Protein AF-A0A0H4A2Y9-F1 (afdb_monomer)

Secondary structure (DSSP, 8-state):
-PEEEEESSHHHHHHHHH-TT---TTEEEEESS---TT-HHHHHHHHHHHHTT--EEEETTS-EE-

Structure (mmCIF, N/CA/C/O backbone):
data_AF-A0A0H4A2Y9-F1
#
_entry.id   AF-A0A0H4A2Y9-F1
#
loop_
_atom_site.group_PDB
_atom_site.id
_atom_site.type_symbol
_atom_site.label_atom_id
_atom_site.label_alt_id
_atom_site.label_comp_id
_atom_site.label_asym_id
_atom_site.label_entity_id
_atom_site.label_seq_id
_atom_site.pdbx_PDB_ins_code
_atom_site.Cartn_x
_atom_site.Cartn_y
_atom_site.Cartn_z
_atom_site.occupancy
_atom_site.B_iso_or_equiv
_atom_site.auth_seq_id
_atom_site.auth_comp_id
_atom_site.auth_asym_id
_atom_site.auth_atom_id
_atom_site.pdbx_PDB_model_num
ATOM 1 N N . MET A 1 1 ? -17.943 -0.600 5.650 1.00 51.72 1 MET A N 1
ATOM 2 C CA . MET A 1 1 ? -17.760 -0.633 4.182 1.00 51.72 1 MET A CA 1
ATOM 3 C C . MET A 1 1 ? -16.352 -0.150 3.932 1.00 51.72 1 MET A C 1
ATOM 5 O O . MET A 1 1 ? -16.095 1.022 4.189 1.00 51.72 1 MET A O 1
ATOM 9 N N . ALA A 1 2 ? -15.458 -1.048 3.520 1.00 62.81 2 ALA A N 1
ATOM 10 C CA . ALA A 1 2 ? -14.061 -0.696 3.319 1.00 62.81 2 ALA A CA 1
ATOM 11 C C . ALA A 1 2 ? -13.938 0.350 2.201 1.00 62.81 2 ALA A C 1
ATOM 13 O O . ALA A 1 2 ? -14.462 0.149 1.100 1.00 62.81 2 ALA A O 1
ATOM 14 N N . LYS A 1 3 ? -13.289 1.484 2.482 1.00 81.50 3 LYS A N 1
ATOM 15 C CA . LYS A 1 3 ? -13.084 2.547 1.488 1.00 81.50 3 LYS A CA 1
ATOM 16 C C . LYS A 1 3 ? -11.849 2.207 0.669 1.00 81.50 3 LYS A C 1
ATOM 18 O O . LYS A 1 3 ? -10.773 2.040 1.232 1.00 81.50 3 LYS A O 1
ATOM 23 N N . THR A 1 4 ? -12.000 2.100 -0.648 1.00 85.62 4 THR A N 1
ATOM 24 C CA . THR A 1 4 ? -10.865 1.868 -1.550 1.00 85.62 4 THR A CA 1
ATOM 25 C C . THR A 1 4 ? -10.468 3.182 -2.211 1.00 85.62 4 THR A C 1
ATOM 27 O O . THR A 1 4 ? -11.276 3.776 -2.921 1.00 85.62 4 THR A O 1
ATOM 30 N N . PHE A 1 5 ? -9.240 3.635 -1.973 1.00 87.25 5 PHE A N 1
ATOM 31 C CA . PHE A 1 5 ? -8.639 4.780 -2.654 1.00 87.25 5 PHE A CA 1
ATOM 32 C C . PHE A 1 5 ? -7.843 4.313 -3.854 1.00 87.25 5 PHE A C 1
ATOM 34 O O . PHE A 1 5 ? -7.197 3.271 -3.806 1.00 87.25 5 PHE A O 1
ATOM 41 N N . ILE A 1 6 ? -7.874 5.099 -4.922 1.00 89.25 6 ILE A N 1
ATOM 42 C CA . ILE A 1 6 ? -7.100 4.823 -6.124 1.00 89.25 6 ILE A CA 1
ATOM 43 C C . ILE A 1 6 ? -6.015 5.889 -6.221 1.00 89.25 6 ILE A C 1
ATOM 45 O O . ILE A 1 6 ? -6.318 7.069 -6.381 1.00 89.25 6 ILE A O 1
ATOM 49 N N . ALA A 1 7 ? -4.757 5.474 -6.101 1.00 89.69 7 ALA A N 1
ATOM 50 C CA . ALA A 1 7 ? -3.603 6.343 -6.271 1.00 89.69 7 ALA A CA 1
ATOM 51 C C . ALA A 1 7 ? -3.030 6.145 -7.678 1.00 89.69 7 ALA A C 1
ATOM 53 O O . ALA A 1 7 ? -2.536 5.067 -8.013 1.00 89.69 7 ALA A O 1
ATOM 54 N N . SER A 1 8 ? -3.090 7.183 -8.512 1.00 90.06 8 SER A N 1
ATOM 55 C CA . SER A 1 8 ? -2.620 7.094 -9.899 1.00 90.06 8 SER A CA 1
ATOM 56 C C . SER A 1 8 ? -1.107 7.247 -10.064 1.00 90.06 8 SER A C 1
ATOM 58 O O . SER A 1 8 ? -0.560 6.842 -11.086 1.00 90.06 8 SER A O 1
ATOM 60 N N . SER A 1 9 ? -0.435 7.791 -9.047 1.00 88.88 9 SER A N 1
ATOM 61 C CA . SER A 1 9 ? 1.001 8.084 -9.042 1.00 88.88 9 SER A CA 1
ATOM 62 C C . SER A 1 9 ? 1.580 7.946 -7.631 1.00 88.88 9 SER A C 1
ATOM 64 O O . SER A 1 9 ? 0.842 8.064 -6.650 1.00 88.88 9 SER A O 1
ATOM 66 N N . GLU A 1 10 ? 2.905 7.792 -7.516 1.00 87.44 10 GLU A N 1
ATOM 67 C CA . GLU A 1 10 ? 3.611 7.777 -6.220 1.00 87.44 10 GLU A CA 1
ATOM 68 C C . GLU A 1 10 ? 3.317 9.031 -5.391 1.00 87.44 10 GLU A C 1
ATOM 70 O O . GLU A 1 10 ? 3.041 8.921 -4.202 1.00 87.44 10 GLU A O 1
ATOM 75 N N . ALA A 1 11 ? 3.275 10.208 -6.024 1.00 86.44 11 ALA A N 1
ATOM 76 C CA . ALA A 1 11 ? 2.935 11.461 -5.351 1.00 86.44 11 ALA A CA 1
ATOM 77 C C . ALA A 1 11 ? 1.524 11.439 -4.734 1.00 86.44 11 ALA A C 1
ATOM 79 O O . ALA A 1 11 ? 1.356 11.830 -3.586 1.00 86.44 11 ALA A O 1
ATOM 80 N N . SER A 1 12 ? 0.522 10.934 -5.463 1.00 88.25 12 SER A N 1
ATOM 81 C CA . SER A 1 12 ? -0.853 10.816 -4.956 1.00 88.25 12 SER A CA 1
ATOM 82 C C . SER A 1 12 ? -0.957 9.802 -3.823 1.00 88.25 12 SER A C 1
ATOM 84 O O . SER A 1 12 ? -1.707 10.018 -2.878 1.00 88.25 12 SER A O 1
ATOM 86 N N . LEU A 1 13 ? -0.202 8.701 -3.901 1.00 88.62 13 LEU A N 1
ATOM 87 C CA . LEU A 1 13 ? -0.104 7.757 -2.794 1.00 88.62 13 LEU A CA 1
ATOM 88 C C . LEU A 1 13 ? 0.487 8.457 -1.567 1.00 88.62 13 LEU A C 1
ATOM 90 O O . LEU A 1 13 ? -0.091 8.376 -0.494 1.00 88.62 13 LEU A O 1
ATOM 94 N N . PHE A 1 14 ? 1.598 9.171 -1.728 1.00 87.31 14 PHE A N 1
ATOM 95 C CA . PHE A 1 14 ? 2.270 9.867 -0.635 1.00 87.31 14 PHE A CA 1
ATOM 96 C C . PHE A 1 14 ? 1.368 10.910 0.035 1.00 87.31 14 PHE A C 1
ATOM 98 O O . PHE A 1 14 ? 1.290 10.951 1.258 1.00 87.31 14 PHE A O 1
ATOM 105 N N . ASP A 1 15 ? 0.625 11.681 -0.758 1.00 87.06 15 ASP A N 1
ATOM 106 C CA . ASP A 1 15 ? -0.353 12.654 -0.270 1.00 87.06 15 ASP A CA 1
ATOM 107 C C . ASP A 1 15 ? -1.439 11.980 0.589 1.00 87.06 15 ASP A C 1
ATOM 109 O O . ASP A 1 15 ? -1.707 12.404 1.714 1.00 87.06 15 ASP A O 1
ATOM 113 N N . VAL A 1 16 ? -1.980 10.844 0.129 1.00 84.94 16 VAL A N 1
ATOM 114 C CA . VAL A 1 16 ? -2.949 10.040 0.895 1.00 84.94 16 VAL A CA 1
ATOM 115 C C . VAL A 1 16 ? -2.333 9.487 2.182 1.00 84.94 16 VAL A C 1
ATOM 117 O O . VAL A 1 16 ? -2.975 9.537 3.228 1.00 84.94 16 VAL A O 1
ATOM 120 N N . LEU A 1 17 ? -1.099 8.974 2.128 1.00 84.88 17 LEU A N 1
ATOM 121 C CA . LEU A 1 17 ? -0.392 8.412 3.285 1.00 84.88 17 LEU A CA 1
ATOM 122 C C . LEU A 1 17 ? -0.081 9.471 4.354 1.00 84.88 17 LEU A C 1
ATOM 124 O O . LEU A 1 17 ? -0.141 9.171 5.546 1.00 84.88 17 LEU A O 1
ATOM 128 N N . GLN A 1 18 ? 0.246 10.695 3.933 1.00 82.12 18 GLN A N 1
ATOM 129 C CA . GLN A 1 18 ? 0.575 11.807 4.826 1.00 82.12 18 GLN A CA 1
ATOM 130 C C . GLN A 1 18 ? -0.637 12.613 5.285 1.00 82.12 18 GLN A C 1
ATOM 132 O O . GLN A 1 18 ? -0.522 13.413 6.213 1.00 82.12 18 GLN A O 1
ATOM 137 N N . THR A 1 19 ? -1.805 12.404 4.680 1.00 80.94 19 THR A N 1
ATOM 138 C CA . THR A 1 19 ? -3.017 1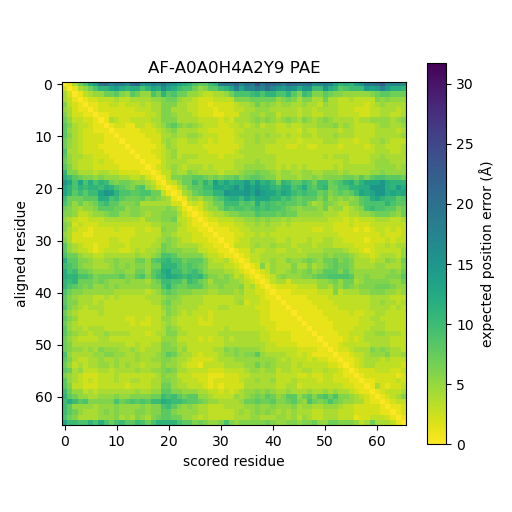3.113 5.077 1.00 80.94 19 THR A CA 1
ATOM 139 C C . THR A 1 19 ? -3.453 12.680 6.479 1.00 80.94 19 THR A C 1
ATOM 141 O O . THR A 1 19 ? -4.088 11.644 6.667 1.00 80.94 19 THR A O 1
ATOM 144 N N . GLU A 1 20 ? -3.183 13.521 7.478 1.00 63.41 20 GLU A N 1
ATOM 145 C CA . GLU A 1 20 ? -3.610 13.302 8.870 1.00 63.41 20 GLU A CA 1
ATOM 146 C C . GLU A 1 20 ? -5.138 13.331 9.047 1.00 63.41 20 GLU A C 1
ATOM 148 O O . GLU A 1 20 ? -5.665 12.838 10.043 1.00 63.41 20 GLU A O 1
ATOM 153 N N . ALA A 1 21 ? -5.869 13.861 8.062 1.00 61.28 21 ALA A N 1
ATOM 154 C CA . ALA A 1 21 ? -7.329 13.839 8.038 1.00 61.28 21 ALA A CA 1
ATOM 155 C C . ALA A 1 21 ? -7.916 12.442 7.745 1.00 61.28 21 ALA A C 1
ATOM 157 O O . ALA A 1 21 ? -9.125 12.247 7.892 1.00 61.28 21 ALA A O 1
ATOM 158 N N . PHE A 1 22 ? -7.094 11.467 7.334 1.00 66.44 22 PHE A N 1
ATOM 159 C CA . PHE A 1 22 ? -7.543 10.109 7.055 1.00 66.44 22 PHE A CA 1
ATOM 160 C C . PHE A 1 22 ? -7.381 9.190 8.263 1.00 66.44 22 PHE A C 1
ATOM 162 O O . PHE A 1 22 ? -6.283 8.865 8.70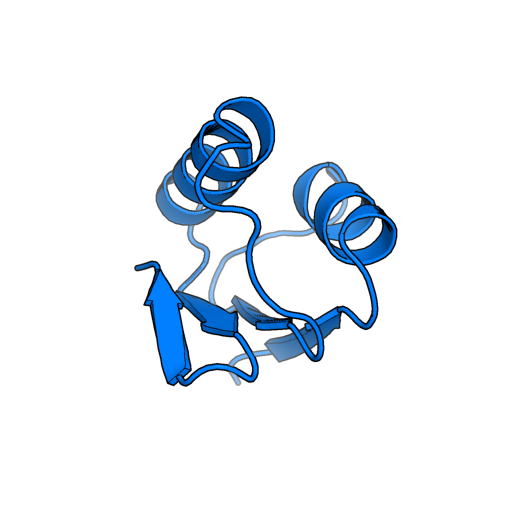4 1.00 66.44 22 PHE A O 1
ATOM 169 N N . THR A 1 23 ? -8.506 8.676 8.760 1.00 71.62 23 THR A N 1
ATOM 170 C CA . THR A 1 23 ? -8.489 7.463 9.576 1.00 71.62 23 THR A CA 1
ATOM 171 C C . THR A 1 23 ? -8.311 6.274 8.635 1.00 71.62 23 THR A C 1
ATOM 173 O O . THR A 1 23 ? -9.204 5.980 7.843 1.00 71.62 23 THR A O 1
ATOM 176 N N . PHE A 1 24 ? -7.165 5.596 8.708 1.00 77.88 24 PHE A N 1
ATOM 177 C CA . PHE A 1 24 ? -6.857 4.457 7.834 1.00 77.88 24 PHE A CA 1
ATOM 178 C C . PHE A 1 24 ? -7.623 3.175 8.187 1.00 77.88 24 PHE A C 1
ATOM 180 O O . PHE A 1 24 ? -7.552 2.207 7.435 1.00 77.88 24 PHE A O 1
ATOM 187 N N . ASN A 1 25 ? -8.399 3.175 9.275 1.00 79.81 25 ASN A N 1
ATOM 188 C CA . ASN A 1 25 ? -9.276 2.062 9.628 1.00 79.81 25 ASN A CA 1
ATOM 189 C C . ASN A 1 25 ? -10.233 1.722 8.483 1.00 79.81 25 ASN A C 1
ATOM 191 O O . ASN A 1 25 ? -10.985 2.574 8.006 1.00 79.81 25 ASN A O 1
ATOM 195 N N . ASP A 1 26 ? -10.235 0.450 8.091 1.00 82.06 26 ASP A N 1
ATOM 196 C CA . ASP A 1 26 ? -11.064 -0.072 7.002 1.00 82.06 26 ASP A CA 1
ATOM 197 C C . ASP A 1 26 ? -10.737 0.535 5.617 1.00 82.06 26 ASP A C 1
ATOM 199 O O . ASP A 1 26 ? -11.563 0.514 4.700 1.00 82.06 26 ASP A O 1
ATOM 203 N N . VAL A 1 27 ? -9.533 1.087 5.431 1.00 86.44 27 VAL A N 1
ATOM 204 C CA . VAL A 1 27 ? -9.101 1.678 4.157 1.00 86.44 27 VAL A CA 1
ATOM 205 C C . VAL A 1 27 ? -8.213 0.711 3.372 1.00 86.44 27 VAL A C 1
ATOM 207 O O . VAL A 1 27 ? -7.349 0.036 3.926 1.00 86.44 27 VAL A O 1
ATOM 210 N N . ARG A 1 28 ? -8.421 0.661 2.055 1.00 89.81 28 ARG A N 1
ATOM 211 C CA . ARG A 1 28 ? -7.571 -0.030 1.077 1.00 89.81 28 ARG A CA 1
ATOM 212 C C . ARG A 1 28 ? -7.062 0.980 0.066 1.00 89.81 28 ARG A C 1
ATOM 214 O O . ARG A 1 28 ? -7.806 1.883 -0.314 1.00 89.81 28 ARG A O 1
ATOM 221 N N . ILE A 1 29 ? -5.832 0.825 -0.402 1.00 90.06 29 ILE A N 1
ATOM 222 C CA . ILE A 1 29 ? -5.287 1.674 -1.463 1.00 90.06 29 ILE A CA 1
ATOM 223 C C . ILE A 1 29 ? -4.920 0.799 -2.655 1.00 90.06 29 ILE A C 1
ATOM 225 O O . ILE A 1 29 ? -4.218 -0.196 -2.517 1.00 90.06 29 ILE A O 1
ATOM 229 N N . HIS A 1 30 ? -5.401 1.170 -3.835 1.00 91.75 30 HIS A N 1
ATOM 230 C CA . HIS A 1 30 ? -5.022 0.568 -5.099 1.00 91.75 30 HIS A CA 1
ATOM 231 C C . HIS A 1 30 ? -4.192 1.559 -5.913 1.00 91.75 30 HIS A C 1
ATOM 233 O O . HIS A 1 30 ? -4.665 2.621 -6.313 1.00 91.75 30 HIS A O 1
ATOM 239 N N . CYS A 1 31 ? -2.944 1.206 -6.166 1.00 91.38 31 CYS A N 1
ATOM 240 C CA . CYS A 1 31 ? -1.989 1.988 -6.925 1.00 91.38 31 CYS A CA 1
ATOM 241 C C . CYS A 1 31 ? -2.014 1.546 -8.390 1.00 91.38 31 CYS A C 1
ATOM 243 O O . CYS A 1 31 ? -1.660 0.409 -8.703 1.00 91.38 31 CYS A O 1
ATOM 245 N N . THR A 1 32 ? -2.358 2.446 -9.312 1.00 91.31 32 THR A N 1
ATOM 246 C CA . THR A 1 32 ? -2.359 2.144 -10.760 1.00 91.31 32 THR A CA 1
ATOM 247 C C . THR A 1 32 ? -0.976 2.297 -11.400 1.00 91.31 32 THR A C 1
ATOM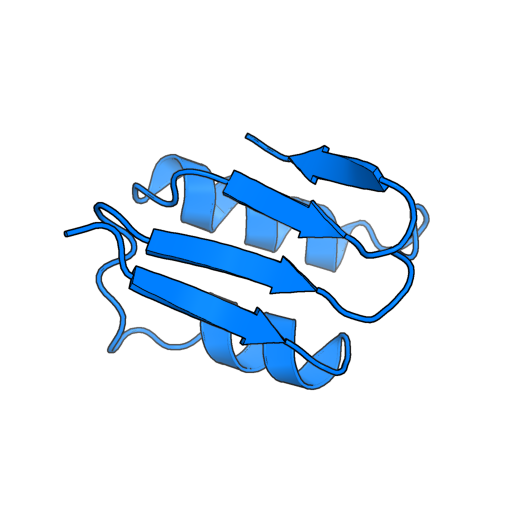 249 O O . THR A 1 32 ? -0.848 2.353 -12.620 1.00 91.31 32 THR A O 1
ATOM 252 N N . PHE A 1 33 ? 0.069 2.394 -10.582 1.00 88.25 33 PHE A N 1
ATOM 253 C CA . PHE A 1 33 ? 1.460 2.524 -10.995 1.00 88.25 33 PHE A CA 1
ATOM 254 C C . PHE A 1 33 ? 2.290 1.381 -10.409 1.00 88.25 33 PHE A C 1
ATOM 256 O O . PHE A 1 33 ? 1.881 0.690 -9.471 1.00 88.25 33 PHE A O 1
ATOM 263 N N . LYS A 1 34 ? 3.472 1.166 -10.984 1.00 86.88 34 LYS A N 1
ATOM 264 C CA . LYS A 1 34 ? 4.402 0.143 -10.508 1.00 86.88 34 LYS A CA 1
ATOM 265 C C . LYS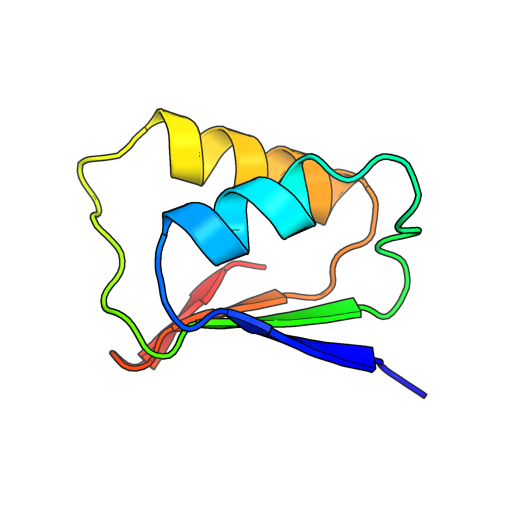 A 1 34 ? 5.172 0.664 -9.308 1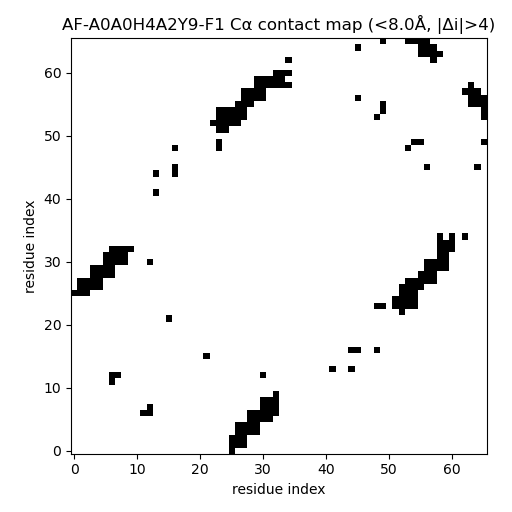.00 86.88 34 LYS A C 1
ATOM 267 O O . LYS A 1 34 ? 5.706 1.767 -9.351 1.00 86.88 34 LYS A O 1
ATOM 272 N N . ARG A 1 35 ? 5.269 -0.151 -8.262 1.00 83.19 35 ARG A N 1
ATOM 273 C CA . ARG A 1 35 ? 6.056 0.190 -7.082 1.00 83.19 35 ARG A CA 1
ATOM 274 C C . ARG A 1 35 ? 7.539 0.274 -7.432 1.00 83.19 35 ARG A C 1
ATOM 276 O O . ARG A 1 35 ? 8.113 -0.681 -7.958 1.00 83.19 35 ARG A O 1
ATOM 283 N N . ASN A 1 36 ? 8.194 1.359 -7.033 1.00 83.31 36 ASN A N 1
ATOM 284 C CA . ASN A 1 36 ? 9.645 1.401 -7.015 1.00 83.31 36 ASN A CA 1
ATOM 285 C C . ASN A 1 36 ? 10.186 0.684 -5.764 1.00 83.31 36 ASN A C 1
ATOM 287 O O . ASN A 1 36 ? 10.161 1.210 -4.655 1.00 83.31 36 ASN A O 1
ATOM 291 N N . LYS A 1 37 ? 10.702 -0.540 -5.927 1.00 77.75 37 LYS A N 1
ATOM 292 C CA . LYS A 1 37 ? 11.260 -1.337 -4.812 1.00 77.75 37 LYS A CA 1
ATOM 293 C C . LYS A 1 37 ? 12.511 -0.730 -4.176 1.00 77.75 37 LYS A C 1
ATOM 295 O O . LYS A 1 37 ? 12.876 -1.130 -3.077 1.00 77.75 37 LYS A O 1
ATOM 300 N N . LYS A 1 38 ? 13.183 0.198 -4.864 1.00 82.38 38 LYS A N 1
ATOM 301 C CA . LYS A 1 38 ? 14.344 0.915 -4.321 1.00 82.38 38 LYS A CA 1
ATOM 302 C C . LYS A 1 38 ? 13.937 2.095 -3.437 1.00 82.38 38 LYS A C 1
ATOM 304 O O . LYS A 1 38 ? 14.802 2.670 -2.781 1.00 82.38 38 LYS A O 1
ATOM 309 N N . ASP A 1 39 ? 12.653 2.449 -3.409 1.00 81.12 39 ASP A N 1
ATOM 310 C CA . ASP A 1 39 ? 12.148 3.548 -2.597 1.00 81.12 39 ASP A CA 1
ATOM 311 C C . ASP A 1 39 ? 11.878 3.089 -1.154 1.00 81.12 39 ASP A C 1
ATOM 313 O O . ASP A 1 39 ? 10.798 2.610 -0.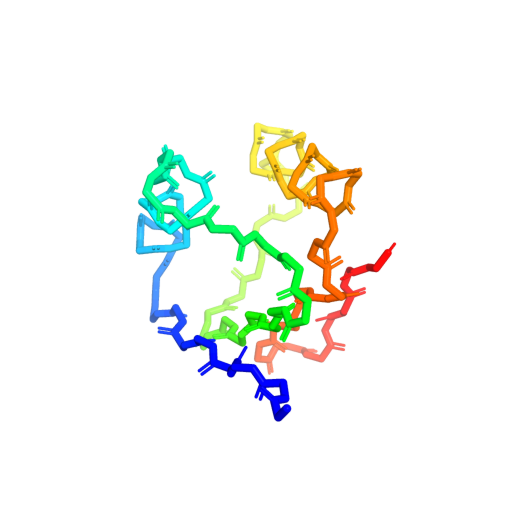787 1.00 81.12 39 ASP A O 1
ATOM 317 N N . CYS A 1 40 ? 12.918 3.199 -0.324 1.00 80.69 40 CYS A N 1
ATOM 318 C CA . CYS A 1 40 ? 12.852 2.862 1.096 1.00 80.69 40 CYS A CA 1
ATOM 319 C C . CYS A 1 40 ? 11.916 3.791 1.884 1.00 80.69 40 CYS A C 1
ATOM 321 O O . CYS A 1 40 ? 11.346 3.360 2.889 1.00 80.69 40 CYS A O 1
ATOM 323 N N . LEU A 1 41 ? 11.757 5.047 1.450 1.00 84.00 41 LEU A N 1
ATOM 324 C CA . LEU A 1 41 ? 10.898 6.018 2.127 1.00 84.00 41 LEU A CA 1
ATOM 325 C C . LEU A 1 41 ? 9.438 5.619 1.960 1.00 84.00 41 LEU A C 1
ATOM 327 O O . LEU A 1 41 ? 8.733 5.466 2.955 1.00 84.00 41 LEU A O 1
ATOM 331 N N . LEU A 1 42 ? 9.018 5.340 0.724 1.00 83.25 42 LEU A N 1
ATOM 332 C CA . LEU A 1 42 ? 7.659 4.903 0.433 1.00 83.25 42 LEU A CA 1
ATOM 333 C C . LEU A 1 42 ? 7.301 3.624 1.197 1.00 83.25 42 LEU A C 1
ATOM 335 O O . LEU A 1 42 ? 6.220 3.516 1.770 1.00 83.25 42 LEU A O 1
ATOM 339 N N . GLN A 1 43 ? 8.225 2.661 1.261 1.00 84.94 43 GLN A N 1
ATOM 340 C CA . GLN A 1 43 ? 8.016 1.440 2.036 1.00 84.94 43 GLN A CA 1
ATOM 341 C C . GLN A 1 43 ? 7.826 1.716 3.534 1.00 84.94 43 GLN A C 1
ATOM 343 O O . GLN A 1 43 ? 6.991 1.072 4.171 1.00 84.94 43 GLN A O 1
ATOM 348 N N . SER A 1 44 ? 8.599 2.647 4.098 1.00 88.00 44 SER A N 1
ATOM 349 C CA . SER A 1 44 ? 8.476 3.024 5.506 1.00 88.00 44 SER A CA 1
ATOM 350 C C . SER A 1 44 ? 7.129 3.692 5.790 1.00 88.00 44 SER A C 1
ATOM 352 O O . SER A 1 44 ? 6.467 3.320 6.756 1.00 88.00 44 SER A O 1
ATOM 354 N N . GLU A 1 45 ? 6.685 4.605 4.924 1.00 87.75 45 GLU A N 1
ATOM 355 C CA . GLU A 1 45 ? 5.399 5.299 5.074 1.00 87.75 45 GLU A CA 1
ATOM 356 C C . GLU A 1 45 ? 4.212 4.338 4.947 1.00 87.75 45 GLU A C 1
ATOM 358 O O . GLU A 1 45 ? 3.326 4.347 5.801 1.00 87.75 45 GLU A O 1
ATOM 363 N N . ILE A 1 46 ? 4.227 3.441 3.950 1.00 87.56 46 ILE A N 1
ATOM 364 C CA . ILE A 1 46 ? 3.198 2.400 3.799 1.00 87.56 46 ILE A CA 1
ATOM 365 C C . ILE A 1 46 ? 3.116 1.540 5.064 1.00 87.56 46 ILE A C 1
ATOM 367 O O . ILE A 1 46 ? 2.030 1.280 5.574 1.00 87.56 46 ILE A O 1
ATOM 371 N N . LYS A 1 47 ? 4.262 1.126 5.614 1.00 88.19 47 LYS A N 1
ATOM 372 C CA . LYS A 1 47 ? 4.287 0.317 6.835 1.00 88.19 47 LYS A CA 1
ATOM 373 C C . LYS A 1 47 ? 3.672 1.062 8.024 1.00 88.19 47 LYS A C 1
ATOM 375 O O . LYS A 1 47 ? 2.850 0.487 8.731 1.00 88.19 47 LYS A O 1
ATOM 380 N N . LYS A 1 48 ? 4.001 2.346 8.202 1.00 88.06 48 LYS A N 1
ATOM 381 C CA . LYS A 1 48 ? 3.434 3.172 9.280 1.00 88.06 48 LYS A CA 1
ATOM 382 C C . LYS A 1 48 ? 1.916 3.282 9.185 1.00 88.06 48 LYS A C 1
ATOM 384 O O . LYS A 1 48 ? 1.248 3.234 10.212 1.00 88.06 48 LYS A O 1
ATOM 389 N N . VAL A 1 49 ? 1.352 3.455 7.988 1.00 86.69 49 VAL A N 1
ATOM 390 C CA . VAL A 1 49 ? -0.112 3.571 7.852 1.00 86.69 49 VAL A CA 1
ATOM 391 C C . VAL A 1 49 ? -0.832 2.231 8.011 1.00 86.69 49 VAL A C 1
ATOM 393 O O . VAL A 1 49 ? -1.949 2.214 8.521 1.00 86.69 49 VAL A O 1
ATOM 396 N N . ILE A 1 50 ? -0.189 1.113 7.650 1.00 87.62 50 ILE A N 1
ATOM 397 C CA . ILE A 1 50 ? -0.677 -0.244 7.948 1.00 87.62 50 ILE A CA 1
ATOM 398 C C . ILE A 1 50 ? -0.756 -0.437 9.462 1.00 87.62 50 ILE A C 1
ATOM 400 O O . ILE A 1 50 ? -1.803 -0.818 9.979 1.00 87.62 50 ILE A O 1
ATOM 404 N N . GLU A 1 51 ? 0.286 -0.047 10.202 1.00 86.00 51 GLU A N 1
ATOM 405 C CA . GLU A 1 51 ? 0.269 -0.061 11.674 1.00 86.00 51 GLU A CA 1
ATOM 406 C C . GLU A 1 51 ? -0.802 0.871 12.275 1.00 86.00 51 GLU A C 1
ATOM 408 O O . GLU A 1 51 ? -1.271 0.640 13.387 1.00 86.00 51 GLU A O 1
ATOM 413 N N . ARG A 1 52 ? -1.235 1.901 11.535 1.00 83.75 52 ARG A N 1
ATOM 414 C CA . ARG A 1 52 ? -2.333 2.812 11.914 1.00 83.75 52 ARG A CA 1
ATOM 415 C C . ARG A 1 52 ? -3.729 2.314 11.506 1.00 83.75 52 ARG A C 1
ATOM 417 O O . ARG A 1 52 ? -4.705 3.016 11.770 1.00 83.75 52 ARG A O 1
ATOM 424 N N . GLY A 1 53 ? -3.841 1.137 10.886 1.00 83.94 53 GLY A N 1
ATOM 425 C CA . GLY A 1 53 ? -5.117 0.484 10.572 1.00 83.94 53 GLY A CA 1
ATOM 426 C C . GLY A 1 53 ? -5.455 0.348 9.085 1.00 83.94 53 GLY A C 1
ATOM 427 O O . GLY A 1 53 ? -6.551 -0.124 8.776 1.00 83.94 53 GLY A O 1
ATOM 428 N N . LEU A 1 54 ? -4.554 0.734 8.170 1.00 87.69 54 LEU A N 1
ATOM 429 C CA . LEU A 1 54 ? -4.729 0.465 6.739 1.00 87.69 54 LEU A CA 1
ATOM 430 C C . LEU A 1 54 ? -4.762 -1.051 6.494 1.00 87.69 54 LEU A C 1
ATOM 432 O O . LEU A 1 54 ? -3.885 -1.771 6.959 1.00 87.69 54 LEU A O 1
ATOM 436 N N . ILE A 1 55 ? -5.744 -1.526 5.724 1.00 89.56 55 ILE A N 1
ATOM 437 C CA . ILE A 1 55 ? -5.900 -2.956 5.426 1.00 89.56 55 ILE A CA 1
ATOM 438 C C . ILE A 1 55 ? -4.809 -3.437 4.465 1.00 89.56 55 ILE A C 1
ATOM 440 O O . ILE A 1 55 ? -4.183 -4.464 4.711 1.00 89.56 55 ILE A O 1
ATOM 444 N N . GLU A 1 56 ? -4.638 -2.745 3.336 1.00 89.50 56 GLU A N 1
ATOM 445 C CA . GLU A 1 56 ? -3.670 -3.131 2.307 1.00 89.50 56 GLU A CA 1
ATOM 446 C C . GLU A 1 56 ? -3.372 -2.000 1.311 1.00 89.50 56 GLU A C 1
ATOM 448 O O . GLU A 1 56 ? -4.204 -1.115 1.072 1.00 89.50 56 GLU A O 1
ATOM 453 N N . VAL A 1 57 ? -2.200 -2.086 0.676 1.00 90.12 57 VAL A N 1
ATOM 454 C CA . VAL A 1 57 ? -1.818 -1.333 -0.526 1.00 90.12 57 VAL A CA 1
ATOM 455 C C . VAL A 1 57 ? -1.536 -2.317 -1.658 1.00 90.12 57 VAL A C 1
ATOM 457 O O . VAL A 1 57 ? -0.535 -3.031 -1.625 1.00 90.12 57 VAL A O 1
ATOM 460 N N . GLY A 1 58 ? -2.402 -2.353 -2.666 1.00 91.62 58 GLY A N 1
ATOM 461 C CA . GLY A 1 58 ? -2.208 -3.132 -3.889 1.00 91.62 58 GLY A CA 1
ATOM 462 C C . GLY A 1 58 ? -1.618 -2.284 -5.011 1.00 91.62 58 GLY A C 1
ATOM 463 O O . GLY A 1 58 ? -1.919 -1.101 -5.109 1.00 91.62 58 GLY A O 1
ATOM 464 N N . PHE A 1 59 ? -0.816 -2.879 -5.886 1.00 90.81 59 PHE A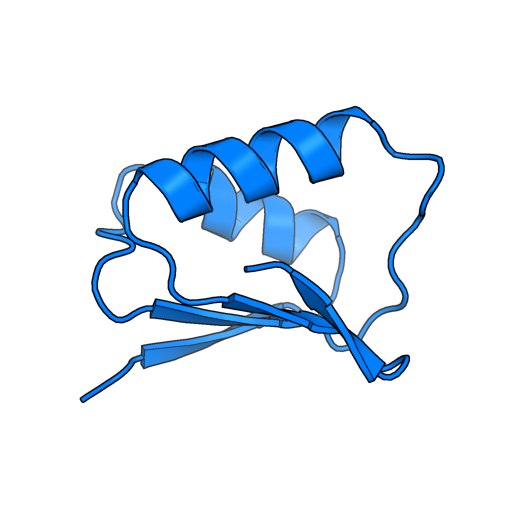 N 1
ATOM 465 C CA . P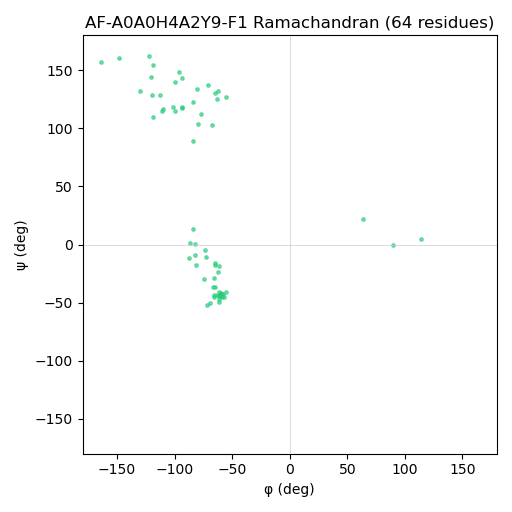HE A 1 59 ? -0.220 -2.227 -7.054 1.00 90.81 59 PHE A CA 1
ATOM 466 C C . PHE A 1 59 ? -0.672 -2.905 -8.349 1.00 90.81 59 PHE A C 1
ATOM 468 O O . PHE A 1 59 ? -0.964 -4.100 -8.371 1.00 90.81 59 PHE A O 1
ATOM 475 N N . THR A 1 60 ? -0.662 -2.164 -9.460 1.00 88.81 60 THR A N 1
ATOM 476 C CA . THR A 1 60 ? -1.068 -2.681 -10.781 1.00 88.81 60 THR A CA 1
ATOM 477 C C . THR A 1 60 ? -0.211 -3.843 -11.292 1.00 88.81 60 THR A C 1
ATOM 479 O O . THR A 1 60 ? -0.636 -4.553 -12.197 1.00 88.81 60 THR A O 1
ATOM 482 N N . ASP A 1 61 ? 0.992 -4.028 -10.743 1.00 84.44 61 ASP A N 1
ATOM 483 C CA . ASP A 1 61 ? 1.900 -5.138 -11.076 1.00 84.44 61 ASP A CA 1
ATOM 484 C C . ASP A 1 61 ? 1.549 -6.433 -10.307 1.00 84.44 61 ASP A C 1
ATOM 486 O O . ASP A 1 61 ? 2.206 -7.454 -10.465 1.00 84.44 61 ASP A O 1
ATOM 490 N N . GLY A 1 62 ? 0.507 -6.400 -9.467 1.00 81.19 62 GLY A N 1
ATOM 491 C CA . GLY A 1 62 ? 0.057 -7.531 -8.650 1.00 81.19 62 GLY A CA 1
ATOM 492 C C . GLY A 1 62 ? 0.711 -7.617 -7.268 1.00 81.19 62 GLY A C 1
ATOM 493 O O . GLY A 1 62 ? 0.373 -8.506 -6.490 1.00 81.19 62 GLY A O 1
ATOM 494 N N . GLU A 1 63 ? 1.622 -6.700 -6.927 1.00 86.88 63 GLU A N 1
ATOM 495 C CA . GLU A 1 63 ? 2.180 -6.619 -5.573 1.00 86.88 63 GLU A CA 1
ATOM 496 C C . GLU A 1 63 ? 1.142 -6.098 -4.575 1.00 86.88 63 GLU A C 1
ATOM 498 O O . GLU A 1 63 ? 0.435 -5.133 -4.855 1.00 86.88 63 GLU A O 1
ATOM 503 N N . ILE A 1 64 ? 1.075 -6.713 -3.392 1.00 86.62 64 ILE A N 1
ATOM 504 C CA . ILE A 1 64 ? 0.181 -6.311 -2.300 1.00 86.62 64 ILE A CA 1
ATOM 505 C C . ILE A 1 64 ? 0.998 -6.207 -1.011 1.00 86.62 64 ILE A C 1
ATOM 507 O O . ILE A 1 64 ? 1.777 -7.106 -0.688 1.00 86.62 64 ILE A O 1
ATOM 511 N N . LEU A 1 65 ? 0.821 -5.107 -0.279 1.00 84.88 65 LEU A N 1
ATOM 512 C CA . LEU A 1 65 ? 1.412 -4.856 1.035 1.00 84.88 65 LEU A CA 1
ATOM 513 C C . LEU A 1 65 ? 0.316 -4.819 2.096 1.00 84.88 65 LEU A C 1
ATOM 515 O O . LEU A 1 65 ? -0.662 -4.097 1.928 1.00 84.88 65 LEU A O 1
ATOM 519 N N . ARG A 1 66 ? 0.503 -5.590 3.167 1.00 82.56 66 ARG A N 1
ATOM 520 C CA . ARG A 1 66 ? -0.403 -5.764 4.307 1.00 82.56 66 ARG A CA 1
ATOM 521 C C . ARG A 1 66 ? 0.406 -5.981 5.579 1.00 82.56 66 ARG A C 1
ATOM 523 O O . ARG A 1 66 ? 1.583 -6.396 5.437 1.00 82.56 66 ARG A O 1
#

Foldseek 3Di:
DQAEAEAADPVSVVCVLPPPVDQLASYEYEYADDDDPVPPPSVVSLVVSVVSHHPWYAYNVGDIDD

Solvent-accessible surfa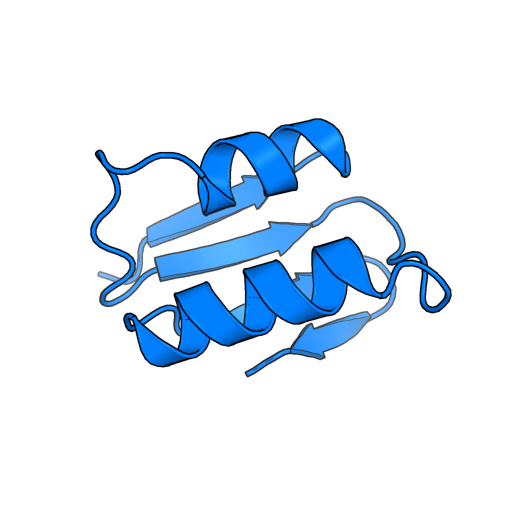ce area (backbone atoms only — not comparable to full-atom values): 3790 Å² total; per-residue (Å²): 131,72,48,74,44,77,21,73,40,71,68,51,41,49,52,60,72,66,38,82,88,58,75,31,61,53,25,34,38,40,28,70,37,73,81,64,87,84,45,62,64,62,53,50,52,53,52,55,41,38,77,58,37,29,59,36,42,37,30,67,80,72,52,72,46,115

Organism: NCBI:txid188144

Mean predicted aligned error: 4.62 Å

pLDDT: mean 84.03, std 7.67, range [51.72, 91.75]

Radius of gyration: 10.63 Å; Cα contacts (8 Å, |Δi|>4): 104; chains: 1; bounding box: 32×21×23 Å

Nearest PDB structures (foldseek):
  5ely-assembly1_A-2  TM=4.704E-01  e=5.588E-02  Homo sapiens
  5f09-assembly1_A  TM=4.687E-01  e=1.348E-01  Homo sapiens
  2cij-assembly1_A  TM=4.745E-01  e=2.654E-01  Homo sapiens
  2xef-assembly1_A  TM=4.740E-01  e=3.251E-01  Homo sapiens
  5of0-assembly1_A-2  TM=4.741E-01  e=3.479E-01  Homo sapiens

Sequence (66 aa):
MAKTFIASSEASLFDVLQTEAFTFNDVRIHCTFKRNKKDCLLQSEIKKVIERGLIEVGFTDGEILR